Protein AF-A0A426QG33-F1 (afdb_monomer)

Structure (mmCIF, N/CA/C/O backbone):
data_AF-A0A426QG33-F1
#
_entry.id   AF-A0A426QG33-F1
#
loop_
_atom_site.group_PDB
_atom_site.id
_atom_site.type_symbol
_atom_site.label_atom_id
_atom_site.label_alt_id
_atom_site.label_comp_id
_atom_site.label_asym_id
_atom_site.label_entity_id
_atom_site.label_seq_id
_atom_site.pdbx_PDB_ins_code
_atom_site.Cartn_x
_atom_site.Cartn_y
_atom_site.Cartn_z
_atom_site.occupancy
_atom_site.B_iso_or_equiv
_atom_site.auth_seq_id
_atom_site.auth_comp_id
_atom_site.auth_asym_id
_atom_site.auth_ato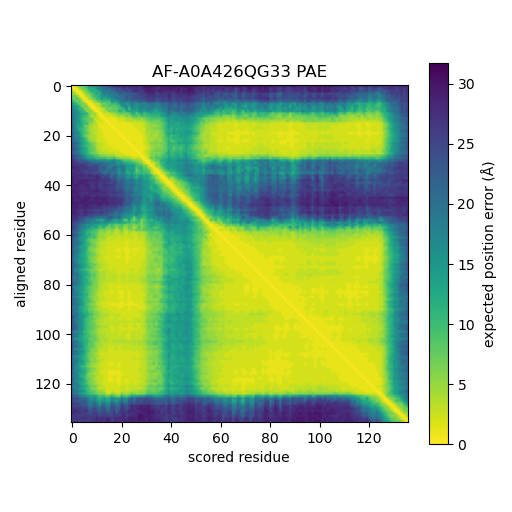m_id
_atom_site.pdbx_PDB_model_num
ATOM 1 N N . MET A 1 1 ? 20.765 -25.918 12.810 1.00 46.06 1 MET A N 1
ATOM 2 C CA . MET A 1 1 ? 21.140 -24.492 12.753 1.00 46.06 1 MET A CA 1
ATOM 3 C C . MET A 1 1 ? 20.085 -23.745 11.941 1.00 46.06 1 MET A C 1
ATOM 5 O O . ME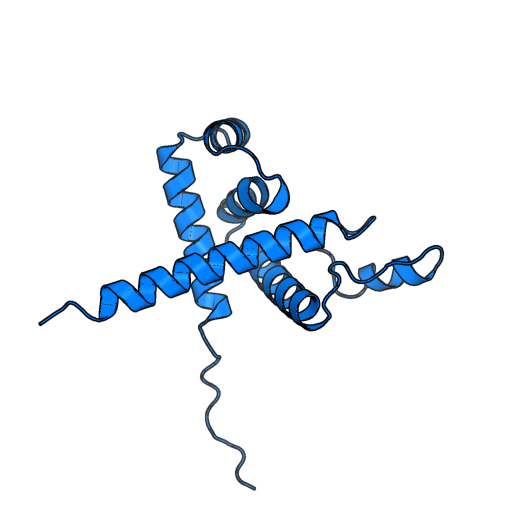T A 1 1 ? 19.988 -24.027 10.756 1.00 46.06 1 MET A O 1
ATOM 9 N N . PRO A 1 2 ? 19.241 -22.891 12.550 1.00 48.56 2 PRO A N 1
ATOM 10 C CA . PRO A 1 2 ? 18.287 -22.052 11.829 1.00 48.56 2 PRO A CA 1
ATOM 11 C C . PRO A 1 2 ? 18.513 -20.570 12.182 1.00 48.56 2 PRO A C 1
ATOM 13 O O . PRO A 1 2 ? 17.926 -20.064 13.132 1.00 48.56 2 PRO A O 1
ATOM 16 N N . ALA A 1 3 ? 19.398 -19.881 11.461 1.00 50.69 3 ALA A N 1
ATOM 17 C CA . ALA A 1 3 ? 19.625 -18.439 11.649 1.00 50.69 3 ALA A CA 1
ATOM 18 C C . ALA A 1 3 ? 19.629 -17.645 10.330 1.00 50.69 3 ALA A C 1
ATOM 20 O O . ALA A 1 3 ? 19.354 -16.451 10.348 1.00 50.69 3 ALA A O 1
ATOM 21 N N . GLU A 1 4 ? 19.845 -18.294 9.181 1.00 46.69 4 GLU A N 1
ATOM 22 C CA . GLU A 1 4 ? 19.980 -17.602 7.889 1.00 46.69 4 GLU A CA 1
ATOM 23 C C . GLU A 1 4 ? 18.652 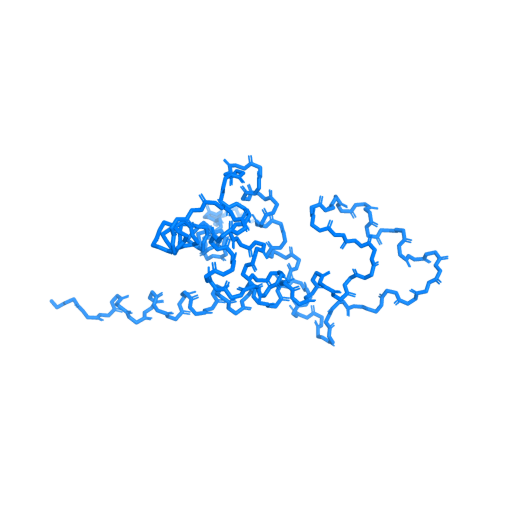-17.150 7.263 1.00 46.69 4 GLU A C 1
ATOM 25 O O . GLU A 1 4 ? 18.637 -16.186 6.506 1.00 46.69 4 GLU A O 1
ATOM 30 N N . LYS A 1 5 ? 17.512 -17.760 7.623 1.00 48.59 5 LYS A N 1
ATOM 31 C CA . LYS A 1 5 ? 16.198 -17.337 7.095 1.00 48.59 5 LYS A CA 1
ATOM 32 C C . LYS A 1 5 ? 15.741 -15.960 7.601 1.00 48.59 5 LYS A C 1
ATOM 34 O O . LYS A 1 5 ? 15.049 -15.252 6.885 1.00 48.59 5 LYS A O 1
ATOM 39 N N . ASN A 1 6 ? 16.150 -15.553 8.806 1.00 49.12 6 ASN A N 1
ATOM 40 C CA . ASN A 1 6 ? 15.607 -14.351 9.456 1.00 49.12 6 ASN A CA 1
ATOM 41 C C . ASN A 1 6 ? 16.090 -13.020 8.851 1.00 49.12 6 ASN A C 1
ATOM 43 O O . ASN A 1 6 ? 15.412 -12.011 9.030 1.00 49.12 6 ASN A O 1
ATOM 47 N N . ASN A 1 7 ? 17.238 -12.993 8.165 1.00 50.81 7 ASN A N 1
ATOM 48 C CA . ASN A 1 7 ? 17.751 -11.757 7.557 1.00 50.81 7 ASN A CA 1
ATOM 49 C C . ASN A 1 7 ? 17.141 -11.497 6.173 1.00 50.81 7 ASN A C 1
ATOM 51 O O . ASN A 1 7 ? 16.676 -10.390 5.925 1.00 50.81 7 ASN A O 1
ATOM 55 N N . ALA A 1 8 ? 17.034 -12.523 5.321 1.00 57.19 8 ALA A N 1
ATOM 56 C CA . ALA A 1 8 ? 16.452 -12.387 3.982 1.00 57.19 8 ALA A CA 1
ATOM 57 C C . ALA A 1 8 ? 14.986 -11.908 4.015 1.00 57.19 8 ALA A C 1
ATOM 59 O O . ALA A 1 8 ? 14.582 -11.055 3.222 1.00 57.19 8 ALA A O 1
ATOM 60 N N . ASP A 1 9 ? 14.201 -12.397 4.979 1.00 58.22 9 ASP A N 1
ATOM 61 C CA . ASP A 1 9 ? 12.801 -11.993 5.153 1.00 58.22 9 ASP A CA 1
ATOM 62 C C . ASP A 1 9 ? 12.669 -10.533 5.621 1.00 58.22 9 ASP A C 1
ATOM 64 O O . ASP A 1 9 ? 11.699 -9.845 5.294 1.00 58.22 9 ASP A O 1
ATOM 68 N N . LYS A 1 10 ? 13.638 -10.032 6.396 1.00 59.19 10 LYS A N 1
ATOM 69 C CA . LYS A 1 10 ? 13.638 -8.651 6.893 1.00 59.19 10 LYS A CA 1
ATOM 70 C C . LYS A 1 10 ? 13.982 -7.665 5.778 1.00 59.19 10 LYS A C 1
ATOM 72 O O . LYS A 1 10 ? 13.278 -6.669 5.626 1.00 59.19 10 LYS A O 1
ATOM 77 N N . ASP A 1 11 ? 14.984 -7.995 4.970 1.00 65.88 11 ASP A N 1
ATOM 78 C CA . ASP A 1 11 ? 15.413 -7.178 3.832 1.00 65.88 11 ASP A CA 1
ATOM 79 C C . ASP A 1 11 ? 14.328 -7.130 2.740 1.00 65.88 11 ASP A C 1
ATOM 81 O O . ASP A 1 11 ? 14.071 -6.080 2.145 1.00 65.88 11 ASP A O 1
ATOM 85 N N . SER A 1 12 ? 13.598 -8.235 2.546 1.00 74.31 12 SER A N 1
ATOM 86 C CA . SER A 1 12 ? 12.470 -8.305 1.606 1.00 74.31 12 SER A CA 1
ATOM 87 C C . SER A 1 12 ? 11.287 -7.437 2.046 1.00 74.31 12 SER A C 1
ATOM 89 O O . SER A 1 12 ? 10.689 -6.740 1.229 1.00 74.31 12 SER A O 1
ATOM 91 N N . ASN A 1 13 ? 10.958 -7.437 3.343 1.00 77.38 13 ASN A N 1
ATOM 92 C CA . ASN A 1 13 ? 9.883 -6.596 3.877 1.00 77.38 13 ASN A CA 1
ATOM 93 C C . ASN A 1 13 ? 10.227 -5.107 3.792 1.00 77.38 13 ASN A C 1
ATOM 95 O O . ASN A 1 13 ? 9.375 -4.313 3.401 1.00 77.38 13 ASN A O 1
ATOM 99 N N . GLU A 1 14 ? 11.461 -4.725 4.123 1.00 84.88 14 GLU A N 1
ATOM 100 C CA . GLU A 1 14 ? 11.903 -3.333 3.994 1.00 84.88 14 GLU A CA 1
ATOM 101 C C . GLU A 1 14 ? 11.844 -2.870 2.534 1.00 84.88 14 GLU A C 1
ATO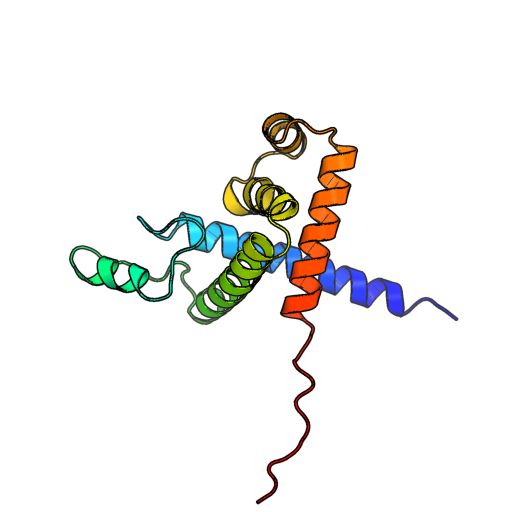M 103 O O . GLU A 1 14 ? 11.308 -1.803 2.238 1.00 84.88 14 GLU A O 1
ATOM 108 N N . THR A 1 15 ? 12.275 -3.730 1.607 1.00 88.06 15 THR A N 1
ATOM 109 C CA . THR A 1 15 ? 12.173 -3.472 0.165 1.00 88.06 15 THR A CA 1
ATOM 110 C C . THR A 1 15 ? 10.722 -3.245 -0.263 1.00 88.06 15 THR A C 1
ATOM 112 O O . THR A 1 15 ? 10.434 -2.276 -0.957 1.00 88.06 15 THR A O 1
ATOM 115 N N . VAL A 1 16 ? 9.779 -4.084 0.177 1.00 92.31 16 VAL A N 1
ATOM 116 C CA . VAL A 1 16 ? 8.347 -3.932 -0.157 1.00 92.31 16 VAL A CA 1
ATOM 117 C C . VAL A 1 16 ? 7.798 -2.601 0.334 1.00 92.31 16 VAL A C 1
ATOM 119 O O . VAL A 1 16 ? 7.090 -1.919 -0.405 1.00 92.31 16 VAL A O 1
ATOM 122 N N . ARG A 1 17 ? 8.137 -2.205 1.563 1.00 94.06 17 ARG A N 1
ATOM 123 C CA . ARG A 1 17 ? 7.701 -0.918 2.114 1.00 94.06 17 ARG A CA 1
ATOM 124 C C . ARG A 1 17 ? 8.274 0.251 1.335 1.00 94.06 17 ARG A C 1
ATOM 126 O O . ARG A 1 17 ? 7.527 1.171 1.022 1.00 94.06 17 ARG A O 1
ATOM 133 N N . GLN A 1 18 ? 9.553 0.185 0.975 1.00 92.62 18 GLN A N 1
ATOM 134 C CA . GLN A 1 18 ? 10.197 1.190 0.136 1.00 92.62 18 GLN A CA 1
ATOM 135 C C . GLN A 1 18 ? 9.476 1.331 -1.213 1.00 92.62 18 GLN A C 1
ATOM 137 O O . GLN A 1 18 ? 9.085 2.436 -1.581 1.00 92.62 18 GLN A O 1
ATOM 142 N N . ARG A 1 19 ? 9.179 0.213 -1.888 1.00 90.88 19 ARG A N 1
ATOM 143 C CA . ARG A 1 19 ? 8.418 0.212 -3.150 1.00 90.88 19 ARG A CA 1
ATOM 144 C C . ARG A 1 19 ? 7.017 0.796 -3.009 1.00 90.88 19 ARG A C 1
ATOM 146 O O . ARG A 1 19 ? 6.560 1.528 -3.880 1.00 90.88 19 ARG A O 1
ATOM 153 N N . LEU A 1 20 ? 6.329 0.494 -1.912 1.00 94.00 20 LEU A N 1
ATOM 154 C CA . LEU A 1 20 ? 5.006 1.049 -1.637 1.00 94.00 20 LEU A CA 1
ATOM 155 C C . LEU A 1 20 ? 5.063 2.551 -1.323 1.00 94.00 20 LEU A C 1
ATOM 157 O O . LEU A 1 20 ? 4.161 3.284 -1.724 1.00 94.00 20 LEU A O 1
ATOM 161 N N . MET A 1 21 ? 6.114 3.031 -0.652 1.00 93.00 21 MET A N 1
ATOM 162 C CA . MET A 1 21 ? 6.328 4.466 -0.432 1.00 93.00 21 MET A CA 1
ATOM 163 C C . MET A 1 21 ? 6.573 5.206 -1.751 1.00 93.00 21 MET A C 1
ATOM 165 O O . MET A 1 21 ? 5.915 6.218 -1.996 1.00 93.00 21 MET A O 1
ATOM 169 N N . GLU A 1 22 ? 7.447 4.669 -2.607 1.00 90.38 22 GLU A N 1
ATOM 170 C CA . GLU A 1 22 ? 7.724 5.191 -3.956 1.00 90.38 22 GLU A CA 1
ATOM 171 C C . GLU A 1 22 ? 6.451 5.233 -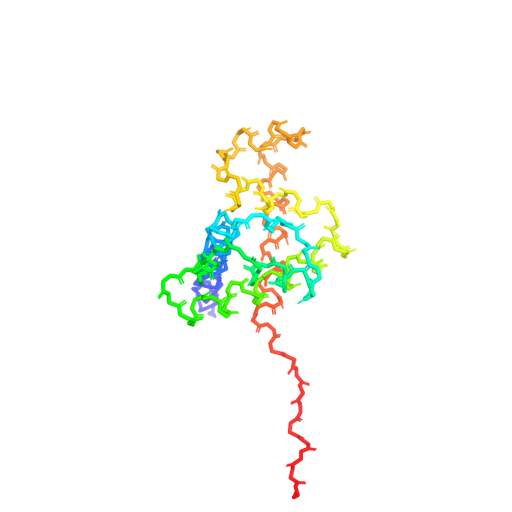4.804 1.00 90.38 22 GLU A C 1
ATOM 173 O O . GLU A 1 22 ? 6.126 6.264 -5.385 1.00 90.38 22 GLU A O 1
ATOM 178 N N . TRP A 1 23 ? 5.673 4.148 -4.802 1.00 90.62 23 TRP A N 1
ATOM 179 C CA . TRP A 1 23 ? 4.371 4.085 -5.465 1.00 90.62 23 TRP A CA 1
ATOM 180 C C . TRP A 1 23 ? 3.397 5.156 -4.958 1.00 90.62 23 TRP A C 1
ATOM 182 O O . TRP A 1 23 ? 2.739 5.832 -5.749 1.00 90.62 23 TRP A O 1
ATOM 192 N N . GLY A 1 24 ? 3.300 5.332 -3.640 1.00 89.06 24 GLY A N 1
ATOM 193 C CA . GLY A 1 24 ? 2.422 6.336 -3.050 1.00 89.06 24 GLY A CA 1
ATOM 194 C C . GLY A 1 24 ? 2.825 7.759 -3.438 1.00 89.06 24 GLY A C 1
ATOM 195 O O . GLY A 1 24 ? 1.962 8.591 -3.710 1.00 89.06 24 GLY A O 1
ATOM 196 N N . GLU A 1 25 ? 4.127 8.042 -3.487 1.00 87.31 25 GLU A N 1
ATOM 197 C CA . GLU A 1 25 ? 4.664 9.321 -3.961 1.00 87.31 25 GLU A CA 1
ATOM 198 C C . GLU A 1 25 ? 4.388 9.550 -5.443 1.00 87.31 25 GLU A C 1
ATOM 200 O O . GLU A 1 25 ? 3.830 10.586 -5.806 1.00 87.31 25 GLU A O 1
ATOM 205 N N . TRP A 1 26 ? 4.681 8.550 -6.269 1.00 85.88 26 TRP A N 1
ATOM 206 C CA . TRP A 1 26 ? 4.397 8.548 -7.697 1.00 85.88 26 TRP A CA 1
ATOM 207 C C . TRP A 1 26 ? 2.917 8.859 -7.978 1.00 85.88 26 TRP A C 1
ATOM 209 O O . TRP A 1 26 ? 2.609 9.795 -8.715 1.00 85.88 26 TRP A O 1
ATOM 219 N N . GLN A 1 27 ? 1.987 8.181 -7.296 1.00 82.75 27 GLN A N 1
ATOM 220 C CA . GLN A 1 27 ? 0.545 8.432 -7.418 1.00 82.75 27 GLN A CA 1
ATOM 221 C C . GLN A 1 27 ? 0.139 9.858 -7.015 1.00 82.75 27 GLN A C 1
ATOM 223 O O . GLN A 1 27 ? -0.730 10.454 -7.647 1.00 82.75 27 GLN A O 1
ATOM 228 N N . ARG A 1 28 ? 0.742 10.436 -5.968 1.00 83.06 28 ARG A N 1
ATOM 229 C CA . ARG A 1 28 ? 0.440 11.821 -5.554 1.00 83.06 28 ARG A CA 1
ATOM 230 C C . ARG A 1 28 ? 0.967 12.857 -6.551 1.00 83.06 28 ARG A C 1
ATOM 232 O O . ARG A 1 28 ? 0.391 13.939 -6.658 1.00 83.06 28 ARG A O 1
ATOM 239 N N . ASN A 1 29 ? 2.039 12.530 -7.270 1.00 76.81 29 ASN A N 1
ATOM 240 C CA . ASN A 1 29 ? 2.650 13.402 -8.270 1.00 76.81 29 ASN A CA 1
ATOM 241 C C . ASN A 1 29 ? 1.922 13.358 -9.626 1.00 76.81 29 ASN A C 1
ATOM 243 O O . ASN A 1 29 ? 2.004 14.321 -10.395 1.00 76.81 29 ASN A O 1
ATOM 247 N N . LEU A 1 30 ? 1.154 12.298 -9.906 1.00 71.19 30 LEU A N 1
ATOM 248 C CA . LEU A 1 30 ? 0.274 12.217 -11.072 1.00 71.19 30 LEU A CA 1
ATOM 249 C C . LEU A 1 30 ? -0.926 13.167 -10.922 1.00 71.19 30 LEU A C 1
ATOM 251 O O . LEU A 1 30 ? -1.928 12.876 -10.267 1.00 71.19 30 LEU A O 1
ATOM 255 N N . LYS A 1 31 ? -0.862 14.333 -11.571 1.00 53.69 31 LYS A N 1
ATOM 256 C CA . LYS A 1 31 ? -1.990 15.273 -11.598 1.00 53.69 31 LYS A CA 1
ATOM 257 C C . LYS A 1 31 ? -3.161 14.685 -12.395 1.00 53.69 31 LYS A C 1
ATOM 259 O O . LYS A 1 31 ? -3.078 14.531 -13.607 1.00 53.69 31 LYS A O 1
ATOM 264 N N . GLY A 1 32 ? -4.279 14.418 -11.716 1.00 52.22 32 GLY A N 1
ATOM 265 C CA . GLY A 1 32 ? -5.563 14.067 -12.343 1.00 52.22 32 GLY A CA 1
ATOM 266 C C . GLY A 1 32 ? -5.824 12.571 -12.561 1.00 52.22 32 GLY A C 1
ATOM 267 O O . GLY A 1 32 ? -6.921 12.216 -12.990 1.00 52.22 32 GLY A O 1
ATOM 268 N N . VAL A 1 33 ? -4.877 11.695 -12.215 1.00 54.75 33 VAL A N 1
ATOM 269 C CA . VAL A 1 33 ? -4.995 10.233 -12.348 1.00 54.75 33 VAL A CA 1
ATOM 270 C C . VAL A 1 33 ? -4.860 9.625 -10.951 1.00 54.75 33 VAL A C 1
ATOM 272 O O . VAL A 1 33 ? -3.769 9.549 -10.414 1.00 54.75 33 VAL A O 1
ATOM 275 N N . GLY A 1 34 ? -5.976 9.259 -10.319 1.00 55.75 34 GLY A N 1
ATOM 276 C CA . GLY A 1 34 ? -5.995 8.615 -9.001 1.00 55.75 34 GLY A CA 1
ATOM 277 C C . GLY A 1 34 ? -6.343 7.126 -9.061 1.00 55.75 34 GLY A C 1
ATOM 278 O O . GLY A 1 34 ? -7.237 6.735 -9.803 1.00 55.75 34 GLY A O 1
ATOM 279 N N . LEU A 1 35 ? -5.664 6.323 -8.237 1.00 58.25 35 LEU A N 1
ATOM 280 C CA . LEU A 1 35 ? -6.043 4.987 -7.745 1.00 58.25 35 LEU A CA 1
ATOM 281 C C . LEU A 1 35 ? -6.917 4.119 -8.686 1.00 58.25 35 LEU A C 1
ATOM 283 O O . LEU A 1 35 ? -8.151 4.072 -8.567 1.00 58.25 35 LEU A O 1
ATOM 287 N N . GLY A 1 36 ? -6.268 3.310 -9.531 1.00 57.03 36 GLY A N 1
ATOM 288 C CA . GLY A 1 36 ? -6.928 2.261 -10.316 1.00 57.03 36 GLY A CA 1
ATOM 289 C C . GLY A 1 36 ? -7.326 2.631 -11.745 1.00 57.03 36 GLY A C 1
ATOM 290 O O . GLY A 1 36 ? -8.355 2.151 -12.231 1.00 57.03 36 GLY A O 1
ATOM 291 N N . TYR A 1 37 ? -6.536 3.449 -12.440 1.00 53.34 37 TYR A N 1
ATOM 292 C CA . TYR A 1 37 ? -6.803 3.752 -13.844 1.00 53.34 37 TYR A CA 1
ATOM 293 C C . TYR A 1 37 ? -6.362 2.632 -14.795 1.00 53.34 37 TYR A C 1
ATOM 295 O O . TYR A 1 37 ? -5.299 2.032 -14.662 1.00 53.34 37 TYR A O 1
ATOM 303 N N . SER A 1 38 ? -7.203 2.360 -15.799 1.00 44.56 38 SER A N 1
ATOM 304 C CA . SER A 1 38 ? -6.829 1.524 -16.943 1.00 44.56 38 SER A CA 1
ATOM 305 C C . SER A 1 38 ? -5.724 2.209 -17.749 1.00 44.56 38 SER A C 1
ATOM 307 O O . SER A 1 38 ? -5.778 3.430 -17.902 1.00 44.56 38 SER A O 1
ATOM 309 N N . ARG A 1 39 ? -4.826 1.420 -18.352 1.00 42.94 39 ARG A N 1
ATOM 310 C CA . ARG A 1 39 ? -3.707 1.815 -19.240 1.00 42.94 39 ARG A CA 1
ATOM 311 C C . ARG A 1 39 ? -4.016 2.923 -20.274 1.00 42.94 39 ARG A C 1
ATOM 313 O O . ARG A 1 39 ? -3.098 3.526 -20.808 1.00 42.94 39 ARG A O 1
ATOM 320 N N . HIS A 1 40 ? -5.291 3.191 -20.569 1.00 36.22 40 HIS A N 1
ATOM 321 C CA . HIS A 1 40 ? -5.762 4.202 -21.522 1.00 36.22 40 HIS A CA 1
ATOM 322 C C . HIS A 1 40 ? -6.084 5.587 -20.938 1.00 36.22 40 HIS A C 1
ATOM 324 O O . HIS A 1 40 ? -6.225 6.533 -21.706 1.00 36.22 40 HIS A O 1
ATOM 330 N N . ALA A 1 41 ? -6.193 5.754 -19.618 1.00 40.62 41 ALA A N 1
ATOM 331 C CA . ALA A 1 41 ? -6.478 7.070 -19.034 1.00 40.62 41 ALA A CA 1
ATOM 332 C C . ALA A 1 41 ? -5.232 7.957 -18.886 1.00 40.62 41 ALA A C 1
ATOM 334 O O . ALA A 1 41 ? -5.358 9.178 -18.838 1.00 40.62 41 ALA A O 1
ATOM 335 N N . SER A 1 42 ? -4.037 7.361 -18.923 1.00 42.12 42 SER A N 1
ATOM 336 C CA . SER A 1 42 ? -2.758 8.076 -19.020 1.00 42.12 42 SER A CA 1
ATOM 337 C C . SER A 1 42 ? -2.640 8.893 -20.316 1.00 42.12 42 SER A C 1
ATOM 339 O O . SER A 1 42 ? -1.884 9.853 -20.375 1.00 42.12 42 SER A O 1
ATOM 341 N N . PHE A 1 43 ? -3.442 8.568 -21.340 1.00 40.56 43 PHE A N 1
ATOM 342 C CA . PHE A 1 43 ? -3.416 9.226 -22.650 1.00 40.56 43 PHE A CA 1
ATOM 343 C C . PHE A 1 43 ? -4.119 10.600 -22.678 1.00 40.56 43 PHE A C 1
ATOM 345 O O . PHE A 1 43 ? -3.992 11.335 -23.651 1.00 40.56 43 PHE A O 1
ATOM 352 N N . MET A 1 44 ? -4.864 10.985 -21.630 1.00 38.47 44 MET A N 1
ATOM 353 C CA . MET A 1 44 ? -5.504 12.313 -21.566 1.00 38.47 44 MET A CA 1
ATOM 354 C C . MET A 1 44 ? -4.620 13.405 -20.944 1.00 38.47 44 MET A C 1
ATOM 356 O O . MET A 1 44 ? -5.011 14.572 -20.950 1.00 38.47 44 MET A O 1
ATOM 360 N N . ALA A 1 45 ? -3.421 13.067 -20.460 1.00 42.25 45 ALA A N 1
ATOM 361 C CA . ALA A 1 45 ? -2.468 14.054 -19.955 1.00 42.25 45 ALA A CA 1
ATOM 362 C C . ALA A 1 45 ? -1.642 14.737 -21.072 1.00 42.25 45 ALA A C 1
ATOM 364 O O . ALA A 1 45 ? -1.074 15.808 -20.855 1.00 42.25 45 ALA A O 1
ATOM 365 N N . ASP A 1 46 ? -1.668 14.190 -22.293 1.00 41.62 46 ASP A N 1
ATOM 366 C CA . ASP A 1 46 ? -0.982 14.751 -23.469 1.00 41.62 46 ASP A CA 1
ATOM 367 C C . ASP A 1 46 ? -1.683 15.975 -24.088 1.00 41.62 46 ASP A C 1
ATOM 369 O O . ASP A 1 46 ? -1.138 16.621 -24.981 1.00 41.62 46 ASP A O 1
ATOM 373 N N . ALA A 1 47 ? -2.882 16.346 -23.625 1.00 39.47 47 ALA A N 1
ATOM 374 C CA . ALA A 1 47 ? -3.679 17.391 -24.272 1.00 39.47 47 ALA A CA 1
ATOM 375 C C . ALA A 1 47 ? -3.507 18.815 -23.703 1.00 39.47 47 ALA A C 1
ATOM 377 O O . ALA A 1 47 ? -4.129 19.736 -24.235 1.00 39.47 47 ALA A O 1
ATOM 378 N N . GLY A 1 48 ? -2.703 19.060 -22.654 1.00 34.81 48 GLY A N 1
ATOM 379 C CA . GLY A 1 48 ? -2.691 20.427 -22.102 1.00 34.81 48 GLY A CA 1
ATOM 380 C C . GLY A 1 48 ? -1.726 20.837 -20.996 1.00 34.81 48 GLY A C 1
ATOM 381 O O . GLY A 1 48 ? -1.883 21.945 -20.486 1.00 34.81 48 GLY A O 1
ATOM 382 N N . GLY A 1 49 ? -0.725 20.045 -20.619 1.00 38.44 49 GLY A N 1
ATOM 383 C CA . GLY A 1 49 ? 0.308 20.565 -19.721 1.00 38.44 49 GLY A CA 1
ATOM 384 C C . GLY A 1 49 ? 1.130 19.484 -19.057 1.00 38.44 49 GLY A C 1
ATOM 385 O O . GLY A 1 49 ? 0.638 18.835 -18.146 1.00 38.44 49 GLY A O 1
ATOM 386 N N . GLU A 1 50 ? 2.375 19.346 -19.516 1.00 41.31 50 GLU A N 1
ATOM 387 C CA . GLU A 1 50 ? 3.501 18.719 -18.816 1.00 41.31 50 GLU A CA 1
ATOM 388 C C . GLU A 1 50 ? 3.107 17.687 -17.743 1.00 41.31 50 GLU A C 1
ATOM 390 O O . GLU A 1 50 ? 3.289 17.916 -16.543 1.00 41.31 50 GLU A O 1
ATOM 395 N N . ALA A 1 51 ? 2.615 16.520 -18.166 1.00 48.00 51 ALA A N 1
ATOM 396 C CA . ALA A 1 51 ? 2.689 15.319 -17.343 1.00 48.00 51 ALA A CA 1
ATOM 397 C C . ALA A 1 51 ? 4.156 14.888 -17.271 1.00 48.00 51 ALA A C 1
ATOM 399 O O . ALA A 1 51 ? 4.601 13.959 -17.936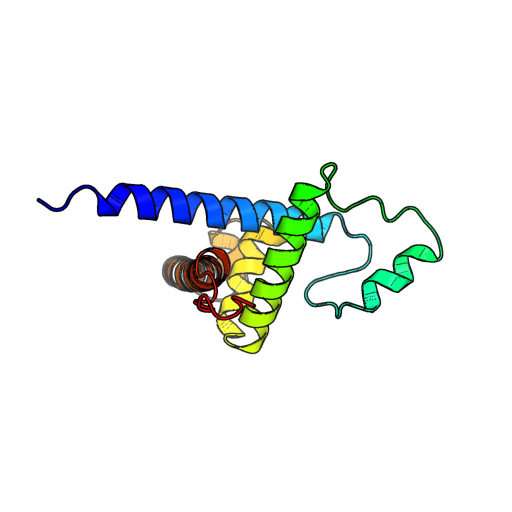 1.00 48.00 51 ALA A O 1
ATOM 400 N N . ARG A 1 52 ? 4.951 15.653 -16.521 1.00 46.97 52 ARG A N 1
ATOM 401 C CA . ARG A 1 52 ? 6.321 15.283 -16.197 1.00 46.97 52 ARG A CA 1
ATOM 402 C C . ARG A 1 52 ? 6.240 14.044 -15.318 1.00 46.97 52 ARG A C 1
ATOM 404 O O . ARG A 1 52 ? 5.665 14.117 -14.236 1.00 46.97 52 ARG A O 1
ATOM 411 N N . ASN A 1 53 ? 6.765 12.946 -15.858 1.00 51.56 53 ASN A N 1
ATOM 412 C CA . ASN A 1 53 ? 7.216 11.716 -15.208 1.00 51.56 53 ASN A CA 1
ATOM 413 C C . ASN A 1 53 ? 7.069 11.770 -13.684 1.00 51.56 53 ASN A C 1
ATOM 415 O O . ASN A 1 53 ? 7.720 12.584 -13.027 1.00 51.56 53 ASN A O 1
ATOM 419 N N . ALA A 1 54 ? 6.184 10.942 -13.133 1.00 58.12 54 ALA A N 1
ATOM 420 C CA . ALA A 1 54 ? 5.721 11.069 -11.755 1.00 58.12 54 ALA A CA 1
ATOM 421 C C . ALA A 1 54 ? 6.803 10.889 -10.670 1.00 58.12 54 ALA A C 1
ATOM 423 O O . ALA A 1 54 ? 6.548 11.191 -9.504 1.00 58.12 54 ALA A O 1
ATOM 424 N N . LEU A 1 55 ? 8.028 10.525 -11.047 1.00 58.38 55 LEU A N 1
ATOM 425 C CA . LEU A 1 55 ? 9.271 10.713 -10.300 1.00 58.38 55 LEU A CA 1
ATOM 426 C C . LEU A 1 55 ? 10.407 11.134 -11.258 1.00 58.38 55 LEU A C 1
ATOM 428 O O . LEU A 1 55 ? 10.345 10.881 -12.463 1.00 58.38 55 LEU A O 1
ATOM 432 N N . HIS A 1 56 ? 11.463 11.766 -10.726 1.00 61.91 56 HIS A N 1
ATOM 433 C CA . HIS A 1 56 ? 12.600 12.283 -11.513 1.00 61.91 56 HIS A CA 1
ATOM 434 C C . HIS A 1 56 ? 13.439 11.201 -12.225 1.00 61.91 56 HIS A C 1
ATOM 436 O O . HIS A 1 56 ? 14.222 11.543 -13.110 1.00 61.91 56 HIS A O 1
ATOM 442 N N . ASP A 1 57 ? 13.275 9.928 -11.858 1.00 73.00 57 ASP A N 1
ATOM 443 C CA . ASP A 1 57 ? 14.029 8.782 -12.373 1.00 73.00 57 ASP A CA 1
ATOM 444 C C . ASP A 1 57 ? 13.093 7.804 -13.107 1.00 73.00 57 ASP A C 1
ATOM 446 O O . ASP A 1 57 ? 12.082 7.360 -12.558 1.00 73.00 57 ASP A O 1
ATOM 450 N N . GLU A 1 58 ? 13.412 7.488 -14.364 1.00 71.31 58 GLU A N 1
ATOM 451 C CA . GLU A 1 58 ? 12.617 6.607 -15.233 1.00 71.31 58 GLU A CA 1
ATOM 452 C C . GLU A 1 58 ? 12.518 5.174 -14.691 1.00 71.31 58 GLU A C 1
ATOM 454 O O . GLU A 1 58 ? 11.430 4.603 -14.681 1.00 71.31 58 GLU A O 1
ATOM 459 N N . GLY A 1 59 ? 13.599 4.630 -14.123 1.00 72.50 59 GLY A N 1
ATOM 460 C CA . GLY A 1 59 ? 13.588 3.292 -13.532 1.00 72.50 59 GLY A CA 1
ATOM 461 C C . GLY A 1 59 ? 12.709 3.208 -12.282 1.00 72.50 59 GLY A C 1
ATOM 462 O O . GLY A 1 59 ? 12.070 2.184 -12.035 1.00 72.50 59 GLY A O 1
ATOM 463 N N . VAL A 1 60 ? 12.617 4.293 -11.508 1.00 75.12 60 VAL A N 1
ATOM 464 C CA . VAL A 1 60 ? 11.702 4.360 -10.355 1.00 75.12 60 VAL A CA 1
ATOM 465 C C . VAL A 1 60 ? 10.242 4.486 -10.812 1.00 75.12 60 VAL A C 1
ATOM 467 O O . VAL A 1 60 ? 9.356 3.909 -10.181 1.00 75.12 60 VAL A O 1
ATOM 470 N N . ASN A 1 61 ? 9.977 5.163 -11.937 1.00 75.38 61 ASN A N 1
ATOM 471 C CA . ASN A 1 61 ? 8.637 5.199 -12.536 1.00 75.38 61 ASN A CA 1
ATOM 472 C C . ASN A 1 61 ? 8.172 3.801 -12.980 1.00 75.38 61 ASN A C 1
ATOM 474 O O . ASN A 1 61 ? 7.078 3.394 -12.601 1.00 75.38 61 ASN A O 1
ATOM 478 N N . GLU A 1 62 ? 9.002 3.033 -13.697 1.00 78.00 62 GLU A N 1
ATOM 479 C CA . GLU A 1 62 ? 8.667 1.658 -14.123 1.00 78.00 62 GLU A CA 1
ATOM 480 C C . GLU A 1 62 ? 8.361 0.732 -12.929 1.00 78.00 62 GLU A C 1
ATOM 482 O O . GLU A 1 62 ? 7.452 -0.108 -12.957 1.00 78.00 62 GLU A O 1
ATOM 487 N N . GLN A 1 63 ? 9.111 0.899 -11.838 1.00 82.31 63 GLN A N 1
ATOM 488 C CA . GLN A 1 63 ? 8.905 0.145 -10.602 1.00 82.31 63 GLN A CA 1
ATOM 489 C C . GLN A 1 63 ? 7.594 0.541 -9.914 1.00 82.31 63 GLN A C 1
ATOM 491 O O . GLN A 1 63 ? 6.845 -0.337 -9.481 1.00 82.31 63 GLN A O 1
ATOM 496 N N . ALA A 1 64 ? 7.282 1.836 -9.848 1.00 83.75 64 ALA A N 1
ATOM 497 C CA . ALA A 1 64 ? 6.020 2.324 -9.301 1.00 83.75 64 ALA A CA 1
ATOM 498 C C . ALA A 1 64 ? 4.810 1.858 -10.132 1.00 83.75 64 ALA A C 1
ATOM 500 O O . ALA A 1 64 ? 3.798 1.452 -9.557 1.00 83.75 64 ALA A O 1
ATOM 501 N N . GLU A 1 65 ? 4.926 1.829 -11.462 1.00 83.50 65 GLU A N 1
ATOM 502 C CA . GLU A 1 65 ? 3.907 1.266 -12.359 1.00 83.50 65 GLU A CA 1
ATOM 503 C C . GLU A 1 65 ? 3.681 -0.228 -12.102 1.00 83.50 65 GLU A C 1
ATOM 505 O O . GLU A 1 65 ? 2.540 -0.675 -11.964 1.00 83.50 65 GLU A O 1
ATOM 510 N N . SER A 1 66 ? 4.761 -0.999 -11.948 1.00 85.69 66 SER A N 1
ATOM 511 C CA . SER A 1 66 ? 4.678 -2.426 -11.608 1.00 85.69 66 SER A CA 1
ATOM 512 C C . SER A 1 66 ? 3.956 -2.648 -10.272 1.00 85.69 66 SER A C 1
ATOM 514 O O . SER A 1 66 ? 3.114 -3.540 -10.142 1.00 85.69 66 SER A O 1
ATOM 516 N N . VAL A 1 67 ? 4.229 -1.803 -9.272 1.00 90.38 67 VAL A N 1
ATOM 517 C CA . VAL A 1 67 ? 3.520 -1.834 -7.985 1.00 90.38 67 VAL A CA 1
ATOM 518 C C . VAL A 1 67 ? 2.046 -1.450 -8.157 1.00 90.38 67 VAL A C 1
ATOM 520 O O . VAL A 1 67 ? 1.191 -2.109 -7.568 1.00 90.38 67 VAL A O 1
ATOM 523 N N . GLU A 1 68 ? 1.704 -0.463 -8.992 1.00 89.56 68 GLU A N 1
ATOM 524 C CA . GLU A 1 68 ? 0.305 -0.100 -9.277 1.00 89.56 68 GLU A CA 1
ATOM 525 C C . GLU A 1 68 ? -0.481 -1.277 -9.869 1.00 89.56 68 GLU A C 1
ATOM 527 O O . GLU A 1 68 ? -1.615 -1.528 -9.451 1.00 89.56 68 GLU A O 1
ATOM 532 N N . GLU A 1 69 ? 0.108 -2.050 -10.786 1.00 86.75 69 GLU A N 1
ATOM 533 C CA . GLU A 1 69 ? -0.538 -3.250 -11.332 1.00 86.75 69 GLU A CA 1
ATOM 534 C C . GLU A 1 69 ? -0.822 -4.293 -10.237 1.00 86.75 69 GLU A C 1
ATOM 536 O O . GLU A 1 69 ? -1.912 -4.884 -10.180 1.00 86.75 69 GLU A O 1
ATOM 541 N N . ILE A 1 70 ? 0.125 -4.482 -9.314 1.00 91.00 70 ILE A N 1
ATOM 542 C CA . ILE A 1 70 ? -0.022 -5.377 -8.160 1.00 91.00 70 ILE A CA 1
ATOM 543 C C . ILE A 1 70 ? -1.128 -4.881 -7.225 1.00 91.00 70 ILE A C 1
ATOM 545 O O . ILE A 1 70 ? -1.995 -5.666 -6.830 1.00 91.00 70 ILE A O 1
ATOM 549 N N . ILE A 1 71 ? -1.148 -3.590 -6.895 1.00 91.19 71 ILE A N 1
ATOM 550 C CA . ILE A 1 71 ? -2.171 -2.978 -6.039 1.00 91.19 71 ILE A CA 1
ATOM 551 C C . ILE A 1 71 ? -3.552 -3.040 -6.708 1.00 91.19 71 ILE A C 1
ATOM 553 O O . ILE A 1 71 ? -4.544 -3.361 -6.046 1.00 91.19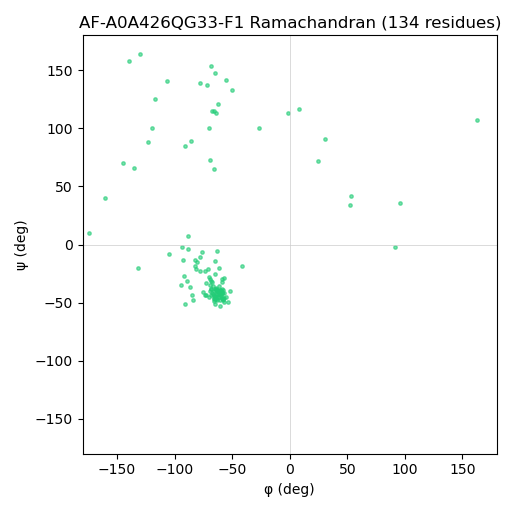 71 ILE A O 1
ATOM 557 N N . CYS A 1 72 ? -3.644 -2.846 -8.022 1.00 88.31 72 CYS A N 1
ATOM 558 C CA . CYS A 1 72 ? -4.879 -3.062 -8.772 1.00 88.31 72 CYS A CA 1
ATOM 559 C C . CYS A 1 72 ? -5.373 -4.510 -8.647 1.00 88.31 72 CYS A C 1
ATOM 561 O O . CYS A 1 72 ? -6.568 -4.752 -8.450 1.00 88.31 72 CYS A O 1
ATOM 563 N N . ASN A 1 73 ? -4.469 -5.488 -8.724 1.00 88.12 73 ASN A N 1
ATOM 564 C CA . ASN A 1 73 ? -4.810 -6.894 -8.523 1.00 88.12 73 ASN A CA 1
ATOM 565 C C . ASN A 1 73 ? -5.207 -7.203 -7.071 1.00 88.12 73 ASN A C 1
ATOM 567 O O . ASN A 1 73 ? -6.171 -7.946 -6.866 1.00 88.12 73 ASN A O 1
ATOM 571 N N . LEU A 1 74 ? -4.546 -6.595 -6.079 1.00 91.19 74 LEU A N 1
ATOM 572 C CA . LEU A 1 74 ? -4.940 -6.662 -4.668 1.00 91.19 74 LEU A CA 1
ATOM 573 C C . LEU A 1 74 ? -6.371 -6.146 -4.492 1.00 91.19 74 LEU A C 1
ATOM 575 O O . LEU A 1 74 ? -7.197 -6.845 -3.919 1.00 91.19 74 LEU A O 1
ATOM 579 N N . ARG A 1 75 ? -6.700 -4.972 -5.046 1.00 92.38 75 ARG A N 1
ATOM 580 C CA . ARG A 1 75 ? -8.049 -4.387 -4.981 1.00 92.38 75 ARG A CA 1
ATOM 581 C C . ARG A 1 75 ? -9.115 -5.308 -5.574 1.00 92.38 75 ARG A C 1
ATOM 583 O O . ARG A 1 75 ? -10.215 -5.381 -5.036 1.00 92.38 75 ARG A O 1
ATOM 590 N N . ARG A 1 76 ? -8.809 -6.005 -6.673 1.00 88.38 76 ARG A N 1
ATOM 591 C CA . ARG A 1 76 ? -9.746 -6.943 -7.318 1.00 88.38 76 ARG A CA 1
ATOM 592 C C . ARG A 1 76 ? -9.930 -8.236 -6.522 1.00 88.38 76 ARG A C 1
ATOM 594 O O . ARG A 1 76 ? -11.052 -8.716 -6.418 1.00 88.38 76 ARG A O 1
ATOM 601 N N . ARG A 1 77 ? -8.843 -8.824 -6.006 1.00 91.50 77 ARG A N 1
ATOM 602 C CA . ARG A 1 77 ? -8.866 -10.141 -5.336 1.00 91.50 77 ARG A CA 1
ATOM 603 C C . ARG A 1 77 ? -9.188 -10.060 -3.845 1.00 91.50 77 ARG A C 1
ATOM 605 O O . ARG A 1 77 ? -9.871 -10.932 -3.323 1.00 91.50 77 ARG A O 1
ATOM 612 N N . TYR A 1 78 ? -8.698 -9.022 -3.179 1.00 93.19 78 TYR A N 1
ATOM 613 C CA . TYR A 1 78 ? -8.802 -8.795 -1.740 1.00 93.19 78 TYR A CA 1
ATOM 614 C C . TYR A 1 78 ? -9.188 -7.331 -1.463 1.00 93.19 78 TYR A C 1
ATOM 616 O O . TYR A 1 78 ? -8.394 -6.571 -0.898 1.00 93.19 78 TYR A O 1
ATOM 624 N N . PRO A 1 79 ? -10.407 -6.910 -1.853 1.00 93.19 79 PRO A N 1
ATOM 625 C CA . PRO A 1 79 ? -10.846 -5.519 -1.725 1.00 93.19 79 PRO A CA 1
ATOM 626 C C . PRO A 1 79 ? -10.785 -4.996 -0.285 1.00 93.19 79 PRO A C 1
ATOM 628 O O . PRO A 1 79 ? -10.536 -3.813 -0.089 1.00 93.19 79 PRO A O 1
ATOM 631 N N . ASP A 1 80 ? -10.929 -5.867 0.717 1.00 94.25 80 ASP A N 1
ATOM 632 C CA . ASP A 1 80 ? -10.862 -5.492 2.134 1.00 94.25 80 ASP A CA 1
ATOM 633 C C . ASP A 1 80 ? -9.450 -5.121 2.611 1.00 94.25 80 ASP A C 1
ATOM 635 O O . ASP A 1 80 ? -9.308 -4.453 3.631 1.00 94.25 80 ASP A O 1
ATOM 639 N N . LEU A 1 81 ? -8.399 -5.553 1.906 1.00 94.62 81 LEU A N 1
ATOM 640 C CA . LEU A 1 81 ? -7.005 -5.265 2.266 1.00 94.62 81 LEU A CA 1
ATOM 641 C C . LEU A 1 81 ? -6.478 -3.994 1.596 1.00 94.62 81 LEU A C 1
ATOM 643 O O . LEU A 1 81 ? -5.609 -3.317 2.142 1.00 94.62 81 LEU A O 1
ATOM 647 N N . TYR A 1 82 ? -7.030 -3.645 0.437 1.00 93.75 82 TYR A N 1
ATOM 648 C CA . TYR A 1 82 ? -6.611 -2.486 -0.345 1.00 93.75 82 TYR A CA 1
ATOM 649 C C . TYR A 1 82 ? -6.634 -1.149 0.433 1.00 93.75 82 TYR A C 1
ATOM 651 O O . TYR A 1 82 ? -5.630 -0.435 0.381 1.00 93.75 82 TYR A O 1
ATOM 659 N N . PRO A 1 83 ? -7.682 -0.809 1.216 1.00 94.50 83 PRO A N 1
ATOM 660 C CA . PRO A 1 83 ? -7.724 0.450 1.963 1.00 94.50 83 PRO A CA 1
ATOM 661 C C . PRO A 1 83 ? -6.561 0.629 2.944 1.00 94.50 83 PRO A C 1
ATOM 663 O O . PRO A 1 83 ? -6.126 1.751 3.178 1.00 94.50 83 PRO A O 1
ATOM 666 N N . PHE A 1 84 ? -6.023 -0.465 3.492 1.00 96.12 84 PHE A N 1
ATOM 667 C CA . PHE A 1 84 ? -4.913 -0.414 4.446 1.00 96.12 84 PHE A CA 1
ATOM 668 C C . PHE A 1 84 ? -3.615 0.054 3.777 1.00 96.12 84 PHE A C 1
ATOM 670 O O . PHE A 1 84 ? -2.881 0.847 4.363 1.00 96.12 84 PHE A O 1
ATOM 677 N N . ILE A 1 85 ? -3.363 -0.382 2.537 1.00 95.19 85 ILE A N 1
ATOM 678 C CA . ILE A 1 85 ? -2.222 0.088 1.738 1.00 95.19 85 ILE A CA 1
ATOM 679 C C . ILE A 1 85 ? -2.381 1.571 1.404 1.00 95.19 85 ILE A C 1
ATOM 681 O O . ILE A 1 85 ? -1.442 2.344 1.581 1.00 95.19 85 ILE A O 1
ATOM 685 N N . VAL A 1 86 ? -3.573 1.976 0.956 1.00 93.25 86 VAL A N 1
ATOM 686 C CA . VAL A 1 86 ? -3.846 3.367 0.568 1.00 93.25 86 VAL A CA 1
ATOM 687 C C . VAL A 1 86 ? -3.650 4.314 1.749 1.00 93.25 86 VAL A C 1
ATOM 689 O O . VAL A 1 86 ? -2.954 5.315 1.609 1.00 93.25 86 VAL A O 1
ATOM 692 N N . GLU A 1 87 ? -4.199 3.991 2.921 1.00 93.94 87 GLU A N 1
ATOM 693 C CA . GLU A 1 87 ? -4.093 4.864 4.094 1.00 93.94 87 GLU A CA 1
ATOM 694 C C . GLU A 1 87 ? -2.640 5.118 4.523 1.00 93.94 87 GLU A C 1
ATOM 696 O O . GLU A 1 87 ? -2.291 6.246 4.872 1.00 93.94 87 GLU A O 1
ATOM 701 N N . ILE A 1 88 ? -1.784 4.093 4.479 1.00 95.81 88 ILE A N 1
ATOM 702 C CA . ILE A 1 88 ? -0.392 4.212 4.932 1.00 95.81 88 ILE A CA 1
ATOM 703 C C . ILE A 1 88 ? 0.522 4.781 3.859 1.00 95.81 88 ILE A C 1
ATOM 705 O O . ILE A 1 88 ? 1.297 5.688 4.140 1.00 95.81 88 ILE A O 1
ATOM 709 N N . TYR A 1 89 ? 0.454 4.266 2.636 1.00 94.44 89 TYR A N 1
ATOM 710 C CA . TYR A 1 89 ? 1.475 4.555 1.632 1.00 94.44 89 TYR A CA 1
ATOM 711 C C . TYR A 1 89 ? 1.092 5.725 0.723 1.00 94.44 89 TYR A C 1
ATOM 713 O O . TYR A 1 89 ? 1.942 6.548 0.372 1.00 94.44 89 TYR A O 1
ATOM 721 N N . PHE A 1 90 ? -0.198 5.867 0.410 1.00 90.00 90 PHE A N 1
ATOM 722 C CA . PHE A 1 90 ? -0.699 6.973 -0.403 1.00 90.00 90 PHE A CA 1
ATOM 723 C C . PHE A 1 90 ? -1.132 8.177 0.448 1.00 90.00 90 PHE A C 1
ATOM 725 O O . PHE A 1 90 ? -0.650 9.283 0.215 1.00 90.00 90 PHE A O 1
ATOM 732 N N . ASN A 1 91 ? -1.971 7.984 1.468 1.00 89.12 91 ASN A N 1
ATOM 733 C CA . ASN A 1 91 ? -2.430 9.083 2.329 1.00 89.12 91 ASN A CA 1
ATOM 734 C C . ASN A 1 91 ? -1.406 9.475 3.408 1.00 89.12 91 ASN A C 1
ATOM 736 O O . ASN A 1 91 ? -1.552 10.537 4.007 1.00 89.12 91 ASN A O 1
ATOM 740 N N . GLN A 1 92 ? -0.395 8.634 3.674 1.00 93.19 92 GLN A N 1
ATOM 741 C CA . GLN A 1 92 ? 0.609 8.844 4.732 1.00 93.19 92 GLN A CA 1
ATOM 742 C C . GLN A 1 92 ? -0.009 9.112 6.113 1.00 93.19 92 GLN A C 1
ATOM 744 O O . GLN A 1 92 ? 0.525 9.864 6.931 1.00 93.19 92 GLN A O 1
ATOM 749 N N . SER A 1 93 ? -1.156 8.486 6.384 1.00 92.88 93 SER A N 1
ATOM 750 C CA . SER A 1 93 ? -1.858 8.671 7.647 1.00 92.88 93 SER A CA 1
ATOM 751 C C . SER A 1 93 ? -1.103 7.983 8.787 1.00 92.88 93 SER A C 1
ATOM 753 O O . SER A 1 93 ? -0.686 6.828 8.644 1.00 92.88 93 SER A O 1
ATOM 755 N N . PRO A 1 94 ? -0.972 8.624 9.964 1.00 95.19 94 PRO A N 1
ATOM 756 C CA . PRO A 1 94 ? -0.485 7.942 11.156 1.00 95.19 94 PRO A CA 1
ATOM 757 C C . PRO A 1 94 ? -1.335 6.701 11.449 1.00 95.19 94 PRO A C 1
ATOM 759 O O . PRO A 1 94 ? -2.557 6.749 11.317 1.00 95.19 94 PRO A O 1
ATOM 762 N N . THR A 1 95 ? -0.718 5.605 11.902 1.00 93.94 95 THR A N 1
ATOM 763 C CA . THR A 1 95 ? -1.407 4.314 12.115 1.00 93.94 95 THR A CA 1
ATOM 764 C C . THR A 1 95 ? -2.674 4.433 12.965 1.00 93.94 95 THR A C 1
ATOM 766 O O . THR A 1 95 ? -3.685 3.815 12.645 1.00 93.94 95 THR A O 1
ATOM 769 N N . THR A 1 96 ? -2.650 5.249 14.020 1.00 95.69 96 THR A N 1
ATOM 770 C CA . THR A 1 96 ? -3.819 5.500 14.873 1.00 95.69 96 THR A CA 1
ATOM 771 C C . THR A 1 96 ? -4.964 6.163 14.101 1.00 95.69 96 THR A C 1
ATOM 773 O O . THR A 1 96 ? -6.112 5.749 14.242 1.00 95.69 96 THR A O 1
ATOM 776 N N . ILE A 1 97 ? -4.662 7.150 13.251 1.00 96.25 97 ILE A N 1
ATOM 777 C CA 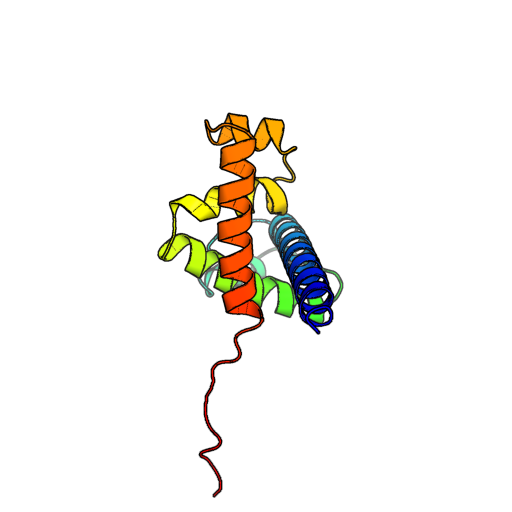. ILE A 1 97 ? -5.656 7.852 12.424 1.00 96.25 97 ILE A CA 1
ATOM 778 C C . ILE A 1 97 ? -6.193 6.920 11.336 1.00 96.25 97 ILE A C 1
ATOM 780 O O . ILE A 1 97 ? -7.403 6.793 11.180 1.00 96.25 97 ILE A O 1
ATOM 784 N N . ALA A 1 98 ? -5.314 6.185 10.656 1.00 94.69 98 ALA A N 1
ATOM 785 C CA . ALA A 1 98 ? -5.700 5.205 9.646 1.00 94.69 98 ALA A CA 1
ATOM 786 C C . ALA A 1 98 ? -6.621 4.109 10.224 1.00 94.69 98 ALA A C 1
ATOM 788 O O . ALA A 1 98 ? -7.634 3.746 9.625 1.00 94.69 98 ALA A O 1
ATOM 789 N N . ALA A 1 99 ? -6.322 3.613 11.430 1.00 95.94 99 ALA A N 1
ATOM 790 C CA . ALA A 1 99 ? -7.165 2.642 12.125 1.00 95.94 99 ALA A CA 1
ATOM 791 C C . ALA A 1 99 ? -8.552 3.214 12.473 1.00 95.94 99 ALA A C 1
ATOM 793 O O . ALA A 1 99 ? -9.557 2.514 12.327 1.00 95.94 99 ALA A O 1
ATOM 794 N N . GLN A 1 100 ? -8.625 4.489 12.874 1.00 96.06 100 GLN A N 1
ATOM 795 C CA . GLN A 1 100 ? -9.893 5.188 13.108 1.00 96.06 100 GLN A CA 1
ATOM 796 C C . GLN A 1 100 ? -10.696 5.361 11.811 1.00 96.06 100 GLN A C 1
ATOM 798 O O . GLN A 1 100 ? -11.882 5.025 11.791 1.00 96.06 100 GLN A O 1
ATOM 803 N N . ASN A 1 101 ? -10.052 5.797 10.723 1.00 94.00 101 ASN A N 1
ATOM 804 C CA . ASN A 1 101 ? -10.671 5.954 9.401 1.00 94.00 101 ASN A CA 1
ATOM 805 C C . ASN A 1 101 ? -11.289 4.636 8.909 1.00 94.00 101 ASN A C 1
ATOM 807 O O . ASN A 1 101 ? -12.418 4.615 8.416 1.00 94.00 101 ASN A O 1
ATOM 811 N N . LEU A 1 102 ? -10.582 3.519 9.113 1.00 95.56 102 LEU A N 1
ATOM 812 C CA . LEU A 1 102 ? -11.030 2.174 8.732 1.00 95.56 102 LEU A CA 1
ATOM 813 C C . LEU A 1 102 ? -11.862 1.460 9.811 1.00 95.56 102 LEU A C 1
ATOM 815 O O . LEU A 1 102 ? -12.208 0.288 9.646 1.00 95.56 102 LEU A O 1
ATOM 819 N N . LYS A 1 103 ? -12.221 2.158 10.897 1.00 96.81 103 LYS A N 1
ATOM 820 C CA . LYS A 1 103 ? -13.084 1.665 11.984 1.00 96.81 103 LYS A CA 1
ATOM 821 C C . LYS A 1 103 ? -12.612 0.333 12.582 1.00 96.81 103 LYS A C 1
ATOM 823 O O . LYS A 1 103 ? -13.420 -0.549 12.876 1.00 96.81 103 LYS A O 1
ATOM 828 N N . CYS A 1 104 ? -11.306 0.176 12.780 1.00 95.69 104 CYS A N 1
ATOM 829 C CA . CYS A 1 104 ? -10.719 -1.012 13.395 1.00 95.69 104 CYS A CA 1
ATOM 830 C C . CYS A 1 104 ? -9.743 -0.650 14.521 1.00 95.69 104 CYS A C 1
ATOM 832 O O . CYS A 1 104 ? -9.290 0.484 14.640 1.00 95.69 104 CYS A O 1
ATOM 834 N N . SER A 1 105 ? -9.393 -1.624 15.366 1.00 97.50 105 SER A N 1
ATOM 835 C CA . SER A 1 105 ? -8.335 -1.421 16.361 1.00 97.50 105 SER A CA 1
ATOM 836 C C . SER A 1 105 ? -6.969 -1.295 15.681 1.00 97.50 105 SER A C 1
ATOM 838 O O . SER A 1 105 ? -6.747 -1.881 14.622 1.00 97.50 105 SER A O 1
ATOM 840 N N . GLU A 1 106 ? -6.012 -0.607 16.309 1.00 96.88 106 GLU A N 1
ATOM 841 C CA . GLU A 1 106 ? -4.653 -0.503 15.754 1.00 96.88 106 GLU A CA 1
ATOM 842 C C . GLU A 1 106 ? -3.977 -1.865 15.570 1.00 96.88 106 GLU A C 1
ATOM 844 O O . GLU A 1 106 ? -3.188 -2.061 14.649 1.00 96.88 106 GLU A O 1
ATOM 849 N N . ARG A 1 107 ? -4.283 -2.830 16.445 1.00 97.06 107 ARG A N 1
ATOM 850 C CA . ARG A 1 107 ? -3.776 -4.196 16.306 1.00 97.06 107 ARG A CA 1
ATOM 851 C C . ARG A 1 107 ? -4.324 -4.850 15.040 1.00 97.06 107 ARG A C 1
ATOM 853 O O . ARG A 1 107 ? -3.539 -5.325 14.229 1.00 97.06 107 ARG A O 1
ATOM 860 N N . ALA A 1 108 ? -5.644 -4.814 14.850 1.00 96.38 108 ALA A N 1
ATOM 861 C CA . ALA A 1 108 ? -6.276 -5.364 13.654 1.00 96.38 108 ALA A CA 1
ATOM 862 C C . ALA A 1 108 ? -5.800 -4.648 12.382 1.00 96.38 108 ALA A C 1
ATOM 864 O O . ALA A 1 108 ? -5.623 -5.289 11.350 1.00 96.38 108 ALA A O 1
ATOM 865 N N . PHE A 1 109 ? -5.552 -3.339 12.468 1.00 97.25 109 PHE A N 1
ATOM 866 C CA . PHE A 1 109 ? -4.974 -2.559 11.384 1.00 97.25 109 PHE A CA 1
ATOM 867 C C . PHE A 1 109 ? -3.591 -3.078 10.988 1.00 97.25 109 PHE A C 1
ATOM 869 O O . PHE A 1 109 ? -3.374 -3.394 9.823 1.00 97.25 109 PHE A O 1
ATOM 876 N N . ARG A 1 110 ? -2.672 -3.221 11.953 1.00 96.44 110 ARG A N 1
ATOM 877 C CA . ARG A 1 110 ? -1.319 -3.738 11.696 1.00 96.44 110 ARG A CA 1
ATOM 878 C C . ARG A 1 110 ? -1.343 -5.151 11.119 1.00 96.44 110 ARG A C 1
ATOM 880 O O . ARG A 1 110 ? -0.584 -5.436 10.198 1.00 96.44 110 ARG A O 1
ATOM 887 N N . ASP A 1 111 ? -2.229 -6.010 11.619 1.00 96.88 111 ASP A N 1
ATOM 888 C CA . ASP A 1 111 ? -2.368 -7.379 11.119 1.00 96.88 111 ASP A CA 1
ATOM 889 C C . ASP A 1 111 ? -2.854 -7.393 9.655 1.00 96.88 111 ASP A C 1
ATOM 891 O O . ASP A 1 111 ? -2.282 -8.093 8.820 1.00 96.88 111 ASP A O 1
ATOM 895 N N . ARG A 1 112 ? -3.857 -6.574 9.307 1.00 97.25 112 ARG A N 1
ATOM 896 C CA . ARG A 1 112 ? -4.371 -6.460 7.927 1.00 97.25 112 ARG A CA 1
ATOM 897 C C . ARG A 1 112 ? -3.380 -5.797 6.977 1.00 97.25 112 ARG A C 1
ATOM 899 O O . ARG A 1 112 ? -3.226 -6.264 5.852 1.00 97.25 112 ARG A O 1
ATOM 906 N N . LEU A 1 113 ? -2.682 -4.759 7.435 1.00 96.62 113 LEU A N 1
ATOM 907 C CA . LEU A 1 113 ? -1.612 -4.124 6.674 1.00 96.62 113 LEU A CA 1
ATOM 908 C C . LEU A 1 113 ? -0.513 -5.137 6.348 1.00 96.62 113 LEU A C 1
ATOM 910 O O . LEU A 1 113 ? -0.119 -5.250 5.195 1.00 96.62 113 LEU A O 1
ATOM 914 N N . ARG A 1 114 ? -0.089 -5.940 7.330 1.00 95.56 114 ARG A N 1
ATOM 915 C CA . ARG A 1 114 ? 0.907 -6.995 7.117 1.00 95.56 114 ARG A CA 1
ATOM 916 C C . ARG A 1 114 ? 0.444 -8.029 6.089 1.00 95.56 114 ARG A C 1
ATOM 918 O O . ARG A 1 114 ? 1.242 -8.448 5.260 1.00 95.56 114 ARG A O 1
ATOM 925 N N . LEU A 1 115 ? -0.827 -8.436 6.112 1.00 95.19 115 LEU A N 1
ATOM 926 C CA . LEU A 1 115 ? -1.375 -9.345 5.096 1.00 95.19 115 LEU A CA 1
ATOM 927 C C . LEU A 1 115 ? -1.352 -8.722 3.694 1.00 95.19 115 LEU A C 1
ATOM 929 O O . LEU A 1 115 ? -1.030 -9.406 2.724 1.00 95.19 115 LEU A O 1
ATOM 933 N N . ALA A 1 116 ? -1.664 -7.431 3.587 1.00 94.94 116 ALA A N 1
ATOM 934 C CA . ALA A 1 116 ? -1.587 -6.705 2.327 1.00 94.94 116 ALA A CA 1
ATOM 935 C C . ALA A 1 116 ? -0.135 -6.586 1.824 1.00 94.94 116 ALA A C 1
ATOM 937 O O . ALA A 1 116 ? 0.131 -6.877 0.660 1.00 94.94 116 ALA A O 1
ATOM 938 N N . GLU A 1 117 ? 0.815 -6.252 2.705 1.00 95.00 117 GLU A N 1
ATOM 939 C CA . GLU A 1 117 ? 2.256 -6.226 2.407 1.00 95.00 117 GLU A CA 1
ATOM 940 C C . GLU A 1 117 ? 2.757 -7.599 1.939 1.00 95.00 117 GLU A C 1
ATOM 942 O O . GLU A 1 117 ? 3.496 -7.681 0.964 1.00 95.00 117 GLU A O 1
ATOM 947 N N . MET A 1 118 ? 2.308 -8.690 2.569 1.00 92.88 118 MET A N 1
ATOM 948 C CA . MET A 1 118 ? 2.654 -10.053 2.152 1.00 92.88 118 MET A CA 1
ATOM 949 C C . MET A 1 118 ? 2.126 -10.398 0.758 1.00 92.88 118 MET A C 1
ATOM 951 O O . MET A 1 118 ? 2.815 -11.080 0.003 1.00 92.88 118 MET A O 1
ATOM 955 N N . PHE A 1 119 ? 0.925 -9.936 0.399 1.00 92.50 119 PHE A N 1
ATOM 956 C CA . PHE A 1 119 ? 0.411 -10.108 -0.961 1.00 92.50 119 PHE A CA 1
ATOM 957 C C . PHE A 1 119 ? 1.297 -9.380 -1.977 1.00 92.50 119 PHE A C 1
ATOM 959 O O . PHE A 1 119 ? 1.657 -9.958 -3.001 1.00 92.50 119 PHE A O 1
ATOM 966 N N . VAL A 1 120 ? 1.683 -8.137 -1.678 1.00 92.12 120 VAL A N 1
ATOM 967 C CA . VAL A 1 120 ? 2.567 -7.343 -2.541 1.00 92.12 120 VAL A CA 1
ATOM 968 C C . VAL A 1 120 ? 3.944 -7.995 -2.654 1.00 92.12 120 VAL A C 1
ATOM 970 O O . VAL A 1 120 ? 4.436 -8.165 -3.762 1.00 92.12 120 VAL A O 1
ATOM 973 N N . ALA A 1 121 ? 4.526 -8.447 -1.542 1.00 91.88 121 ALA A N 1
ATOM 974 C CA . ALA A 1 121 ? 5.786 -9.189 -1.528 1.00 91.88 121 ALA A CA 1
ATOM 975 C C . ALA A 1 121 ? 5.712 -10.452 -2.397 1.00 91.88 121 ALA A C 1
ATOM 977 O O . ALA A 1 121 ? 6.590 -10.703 -3.220 1.00 91.88 121 ALA A O 1
ATOM 978 N N . GLY A 1 122 ? 4.628 -11.219 -2.255 1.00 90.06 122 GLY A N 1
ATOM 979 C CA . GLY A 1 122 ? 4.378 -12.412 -3.053 1.00 90.06 122 GLY A CA 1
ATOM 980 C C . GLY A 1 122 ? 4.181 -12.122 -4.539 1.00 90.06 122 GLY A C 1
ATOM 981 O O . GLY A 1 122 ? 4.438 -12.996 -5.347 1.00 90.06 122 GLY A O 1
ATOM 982 N N . ALA A 1 123 ? 3.751 -10.924 -4.927 1.00 89.00 123 ALA A N 1
ATOM 983 C CA . ALA A 1 123 ? 3.648 -10.544 -6.334 1.00 89.00 123 ALA A CA 1
ATOM 984 C C . ALA A 1 123 ? 4.945 -9.924 -6.885 1.00 89.00 123 ALA A C 1
ATOM 986 O O . ALA A 1 123 ? 5.241 -10.104 -8.060 1.00 89.00 123 ALA A O 1
ATOM 987 N N . LEU A 1 124 ? 5.720 -9.222 -6.050 1.00 86.81 124 LEU A N 1
ATOM 988 C CA . LEU A 1 124 ? 6.979 -8.574 -6.434 1.00 86.81 124 LEU A CA 1
ATOM 989 C C . LEU A 1 124 ? 8.135 -9.563 -6.597 1.00 86.81 124 LEU A C 1
ATOM 991 O O . LEU A 1 124 ? 8.946 -9.407 -7.503 1.00 86.81 124 LEU A O 1
ATOM 995 N N . PHE A 1 125 ? 8.239 -10.551 -5.707 1.00 84.31 125 PHE A N 1
ATOM 996 C CA . PHE A 1 125 ? 9.390 -11.462 -5.663 1.00 84.31 125 PHE A CA 1
ATOM 997 C C . PHE A 1 125 ? 9.097 -12.849 -6.216 1.00 84.31 125 PHE A C 1
ATOM 999 O O . PHE A 1 125 ? 10.009 -13.662 -6.358 1.00 84.31 125 PHE A O 1
ATOM 1006 N N . HIS A 1 126 ? 7.834 -13.145 -6.518 1.00 77.44 126 HIS A N 1
ATOM 1007 C CA . HIS A 1 126 ? 7.504 -14.379 -7.199 1.00 77.44 126 HIS A CA 1
ATOM 1008 C C . HIS A 1 126 ? 7.638 -14.144 -8.699 1.00 77.44 126 HIS A C 1
ATOM 1010 O O . HIS A 1 126 ? 6.687 -13.773 -9.384 1.00 77.44 126 HIS A O 1
ATOM 1016 N N . GLU A 1 127 ? 8.849 -14.378 -9.202 1.00 52.97 127 GLU A N 1
ATOM 1017 C CA . GLU A 1 127 ? 9.063 -14.603 -10.625 1.00 52.97 127 GLU A CA 1
ATOM 1018 C C . GLU A 1 127 ? 8.070 -15.682 -11.086 1.00 52.97 127 GLU A C 1
ATOM 1020 O O . GLU A 1 127 ? 7.899 -16.706 -10.398 1.00 52.97 127 GLU A O 1
ATOM 1025 N N . PRO A 1 128 ? 7.369 -15.481 -12.212 1.00 45.38 128 PRO A N 1
ATOM 1026 C CA . PRO A 1 128 ? 6.619 -16.565 -12.794 1.00 45.38 128 PRO A CA 1
ATOM 1027 C C . PRO A 1 128 ? 7.640 -17.640 -13.174 1.00 45.38 128 PRO A C 1
ATOM 1029 O O . PRO A 1 128 ? 8.558 -17.386 -13.947 1.00 45.38 128 PRO A O 1
ATOM 1032 N N . LEU A 1 129 ? 7.485 -18.842 -12.617 1.00 41.09 129 LEU A N 1
ATOM 1033 C CA . LEU A 1 129 ? 8.226 -20.037 -13.018 1.00 41.09 129 LEU A CA 1
ATOM 1034 C C . LEU A 1 129 ? 7.832 -20.428 -14.457 1.00 41.09 129 LEU A C 1
ATOM 1036 O O . LEU A 1 129 ? 7.221 -21.469 -14.684 1.00 41.09 129 LEU A O 1
ATOM 1040 N N . TYR A 1 130 ? 8.139 -19.585 -15.441 1.00 43.09 130 TYR A N 1
ATOM 1041 C CA . TYR A 1 130 ? 8.150 -19.947 -16.849 1.00 43.09 130 TYR A CA 1
ATOM 1042 C C . TYR A 1 130 ? 9.556 -20.430 -17.188 1.00 43.09 130 TYR A C 1
ATOM 1044 O O . TYR A 1 130 ? 10.427 -19.683 -17.615 1.00 43.09 130 TYR A O 1
ATOM 1052 N N . LEU A 1 131 ? 9.739 -21.718 -16.903 1.00 43.25 131 LEU A N 1
ATOM 1053 C CA . LEU A 1 131 ? 10.435 -22.696 -17.733 1.00 43.25 131 LEU A CA 1
ATOM 1054 C C . LEU A 1 131 ? 11.167 -22.129 -18.959 1.00 43.25 131 LEU A C 1
ATOM 1056 O O . LEU A 1 131 ? 10.535 -21.733 -19.943 1.00 43.25 131 LEU A O 1
ATOM 1060 N N . ASP A 1 132 ? 12.491 -22.296 -18.943 1.00 46.03 132 ASP A N 1
ATOM 1061 C CA . ASP A 1 132 ? 13.273 -22.745 -20.097 1.00 46.03 132 ASP A CA 1
ATOM 1062 C C . ASP A 1 132 ? 12.413 -23.597 -21.040 1.00 46.03 132 ASP A C 1
ATOM 1064 O O . ASP A 1 132 ? 12.149 -24.774 -20.789 1.00 46.03 132 ASP A O 1
ATOM 1068 N N . SER A 1 133 ? 11.930 -23.001 -22.125 1.00 46.88 133 SER A N 1
ATOM 1069 C CA . SER A 1 133 ? 11.299 -23.747 -23.213 1.00 46.88 133 SER A CA 1
ATOM 1070 C C . SER A 1 133 ? 11.244 -22.960 -24.515 1.00 46.88 133 SER A C 1
ATOM 1072 O O . SER A 1 133 ? 10.283 -23.082 -25.252 1.00 46.88 133 SER A O 1
ATOM 1074 N N . HIS A 1 134 ? 12.305 -22.225 -24.857 1.00 40.81 134 HIS A N 1
ATOM 1075 C CA . HIS A 1 134 ? 12.651 -21.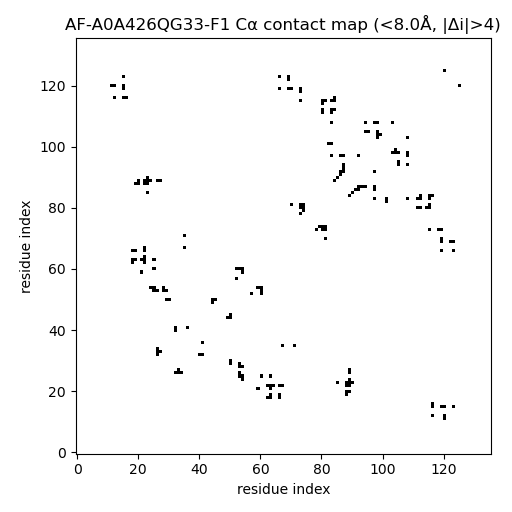997 -26.264 1.00 40.81 134 HIS A CA 1
ATOM 1076 C C . HIS A 1 134 ? 14.174 -21.936 -26.450 1.00 40.81 134 HIS A C 1
ATOM 1078 O O . HIS A 1 134 ? 14.754 -20.917 -26.803 1.00 40.81 134 HIS A O 1
ATOM 1084 N N . GLN A 1 135 ? 14.822 -23.096 -26.288 1.00 41.94 135 GLN A N 1
ATOM 1085 C CA . GLN A 1 135 ? 15.774 -23.505 -27.320 1.00 41.94 135 GLN A CA 1
ATOM 1086 C C . GLN A 1 135 ? 14.974 -23.717 -28.610 1.00 41.94 135 GLN A C 1
ATOM 1088 O O . GLN A 1 135 ? 14.151 -24.635 -28.666 1.00 41.94 135 GLN A O 1
ATOM 1093 N N . ARG A 1 136 ? 15.208 -22.870 -29.613 1.00 38.31 136 ARG A N 1
ATOM 1094 C CA . ARG A 1 136 ? 15.422 -23.241 -31.022 1.00 38.31 136 ARG A CA 1
ATOM 1095 C C . ARG A 1 136 ? 15.706 -22.006 -31.859 1.00 38.31 136 ARG A C 1
ATOM 1097 O O . ARG A 1 136 ? 14.876 -21.076 -31.816 1.00 38.31 136 ARG A O 1
#

Secondary structure (DSSP, 8-state):
---THHHHHHHHHHHHHHHHHHHHHHHHHSTT--SS--TTGGGGGGGTS----SSS-HHHHHHHHHHHHHHHHHHHH-TTTHHHHIIIIIS---HHHHHHHTTS-HHHHHHHHHHHHHHHHHHHS-----------

Foldseek 3Di:
DPDVVPPVVVVLLVVLLVLLLLLLQLQVQQPPDHQQDDPPVVVVVVPDDDPDQSDPDPVSSVSSVLLSVLLNVCCVPPVLLSLLSCVCRNVVHDLCVSCVVSVHDSVVSVVSPVVSSVSSSCSVPDDPPPDDDDDD

Nearest PDB structures (foldseek):
  6p1a-assembly2_C  TM=7.064E-01  e=5.387E-02  Escherichia phage 21
  6p18-assembly1_P  TM=6.951E-01  e=7.669E-02  Escherichia phage 21
  6p1c-assembly1_A  TM=6.721E-01  e=8.066E-02  Escherichia phage 21
  8z6g-assembly3_F  TM=7.067E-01  e=1.583E+00  Pseudomonas aeruginosa
  6kon-assembly1_F  TM=6.373E-01  e=1.005E+00  Mycobacterium tuberculosis H37Rv

pLDDT: mean 75.44, std 21.19, range [34.81, 97.5]

Organism: NCBI:txid585455

Solvent-accessible surface area (backbone atoms only — not comparable to full-atom values): 8008 Å² total; per-residue (Å²): 139,91,68,74,68,66,55,60,56,50,56,51,52,53,49,46,51,50,50,42,42,51,28,20,48,30,49,70,52,37,84,91,56,69,93,79,72,59,92,70,63,71,65,67,46,80,77,80,63,84,73,64,64,46,42,100,42,70,72,58,40,57,51,26,52,56,48,48,56,50,50,47,49,38,40,73,77,41,54,86,35,38,60,48,50,42,32,45,35,54,66,61,39,54,64,68,57,38,14,55,76,70,73,45,52,57,66,59,39,54,55,44,34,49,54,39,50,49,52,51,43,55,60,73,71,50,72,79,89,73,68,97,77,76,91,126

Sequence (136 aa):
MPAEKNNADKDSNETVRQRLMEWGEWQRNLKGVGLGYSRHASFMADAGGEARNALHDEGVNEQAESVEEIICNLRRRYPDLYPFIVEIYFNQSPTTIAAQNLKCSERAFRDRLRLAEMFVAGALFHEPLYLDSHQR

Radius of gyration: 17.25 Å; Cα contacts (8 Å, |Δi|>4): 112; chains: 1; bounding box: 34×45×47 Å

Mean predicted aligned error: 11.0 Å

InterPro domains:
  IPR010534 Bacteriophage 933W, GpQ [PF06530] (16-125)